Protein AF-A0A5J4PE99-F1 (afdb_monomer_lite)

Radius of gyration: 14.88 Å; chains: 1; bounding box: 35×24×31 Å

Sequence (42 aa):
GLEAYGLEIVENINIEITPNSYNERYLKTKKERMGHTLSLRK

Structure (mmCIF, N/CA/C/O backbone):
data_AF-A0A5J4PE99-F1
#
_entry.id   AF-A0A5J4PE99-F1
#
loop_
_atom_site.group_PDB
_atom_site.id
_atom_site.type_symbol
_atom_site.label_atom_id
_atom_site.label_alt_id
_atom_site.label_comp_id
_atom_site.label_asym_id
_atom_site.label_entity_id
_atom_site.label_seq_id
_atom_site.pdbx_PDB_ins_code
_atom_site.Cartn_x
_atom_site.Cartn_y
_atom_site.Cartn_z
_atom_site.occupancy
_atom_site.B_iso_or_equiv
_atom_site.auth_seq_id
_atom_site.auth_comp_id
_atom_site.auth_asym_id
_atom_site.auth_atom_id
_atom_site.pd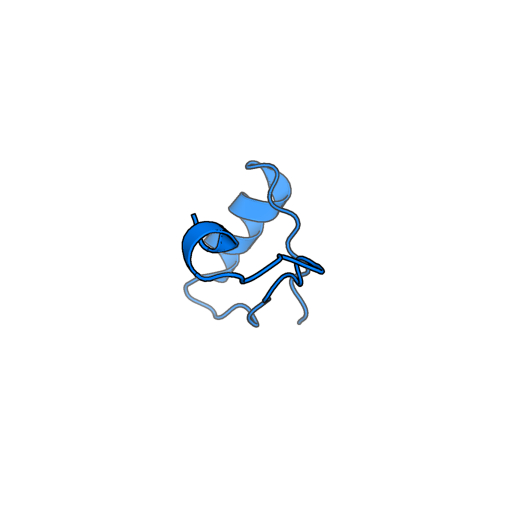bx_PDB_model_num
ATOM 1 N N . GLY A 1 1 ? -15.442 12.344 10.600 1.00 81.31 1 GLY A N 1
ATOM 2 C CA . GLY A 1 1 ? -14.968 11.157 9.854 1.00 81.31 1 GLY A CA 1
ATOM 3 C C . GLY A 1 1 ? -15.977 10.035 10.005 1.00 81.31 1 GLY A C 1
ATOM 4 O O . GLY A 1 1 ? -17.111 10.334 10.356 1.00 81.31 1 GLY A O 1
ATOM 5 N N . LEU A 1 2 ? -15.586 8.778 9.777 1.00 87.81 2 LEU A N 1
ATOM 6 C CA . LEU A 1 2 ? -16.432 7.579 9.960 1.00 87.81 2 LEU A CA 1
ATOM 7 C C . LEU A 1 2 ? -17.121 7.507 11.342 1.00 87.81 2 LEU A C 1
ATOM 9 O O . LEU A 1 2 ? -18.247 7.032 11.438 1.00 87.81 2 LEU A O 1
ATOM 13 N N . GLU A 1 3 ? -16.514 8.107 12.366 1.00 89.19 3 GLU A N 1
ATOM 14 C CA . GLU A 1 3 ? -17.064 8.249 13.724 1.00 89.19 3 GLU A CA 1
ATOM 15 C C . GLU A 1 3 ? -18.446 8.927 13.772 1.00 89.19 3 GLU A C 1
ATOM 17 O O . GLU A 1 3 ? -19.286 8.559 14.586 1.00 89.19 3 GLU A O 1
ATOM 22 N N . ALA A 1 4 ? -18.736 9.871 12.865 1.00 90.94 4 ALA A N 1
ATOM 23 C CA . ALA A 1 4 ? -20.042 10.544 12.800 1.00 90.94 4 ALA A CA 1
ATOM 24 C C . ALA A 1 4 ? -21.175 9.614 12.320 1.00 90.94 4 ALA A C 1
ATOM 26 O O . ALA A 1 4 ? -22.349 9.934 12.488 1.00 90.94 4 ALA A O 1
ATOM 27 N N . TYR A 1 5 ? -20.817 8.465 11.741 1.00 93.31 5 TYR A N 1
ATOM 28 C CA . TYR A 1 5 ? -21.728 7.385 11.363 1.00 93.31 5 TYR A CA 1
ATOM 29 C C . TYR A 1 5 ? -21.742 6.246 12.398 1.00 93.31 5 TYR A C 1
ATOM 31 O O . TYR A 1 5 ? -22.315 5.193 12.132 1.00 93.31 5 TYR A O 1
ATOM 39 N N . GLY A 1 6 ? -21.100 6.428 13.560 1.00 93.88 6 GLY A N 1
ATOM 40 C CA . GLY A 1 6 ? -20.986 5.395 14.593 1.00 93.88 6 GLY A CA 1
ATOM 41 C C . GLY A 1 6 ? -20.029 4.254 14.233 1.00 93.88 6 GLY A C 1
ATOM 42 O O . GLY A 1 6 ? -20.139 3.172 14.800 1.00 93.88 6 GLY A O 1
ATOM 43 N N . LEU A 1 7 ? -19.116 4.472 13.279 1.00 91.88 7 LEU A N 1
ATOM 44 C CA . LEU A 1 7 ? -18.123 3.482 12.861 1.00 91.88 7 LEU A CA 1
ATOM 45 C C . LEU A 1 7 ? -16.759 3.791 13.495 1.00 91.88 7 LEU A C 1
ATOM 47 O O . LEU A 1 7 ? -16.216 4.880 13.303 1.00 91.88 7 LEU A O 1
ATOM 51 N N . GLU A 1 8 ? -16.205 2.812 14.212 1.00 92.44 8 GLU A N 1
ATOM 52 C CA . GLU A 1 8 ? -14.879 2.858 14.840 1.00 92.44 8 GLU A CA 1
ATOM 53 C C . GLU A 1 8 ? -13.850 2.083 14.000 1.00 92.44 8 GLU A C 1
ATOM 55 O O . GLU A 1 8 ? -14.137 1.003 13.476 1.00 92.44 8 GLU A O 1
ATOM 60 N N . ILE A 1 9 ? -12.638 2.630 13.861 1.00 90.25 9 ILE A N 1
ATOM 61 C CA . ILE A 1 9 ? -11.528 1.944 13.191 1.00 90.25 9 ILE A CA 1
ATOM 62 C C . ILE A 1 9 ? -10.855 1.021 14.206 1.00 90.25 9 ILE A C 1
ATOM 64 O O . ILE A 1 9 ? -10.115 1.485 15.067 1.00 90.25 9 ILE A O 1
ATOM 68 N N . VAL A 1 10 ? -11.086 -0.284 14.075 1.00 94.12 10 VAL A N 1
ATOM 69 C CA . VAL A 1 10 ? -10.500 -1.293 14.973 1.00 94.12 10 VAL A CA 1
ATOM 70 C C . VAL A 1 10 ? -9.056 -1.652 14.611 1.00 94.12 10 VAL A C 1
ATOM 72 O O . VAL A 1 10 ? -8.252 -1.941 15.490 1.00 94.12 10 VAL A O 1
ATOM 75 N N . GLU A 1 11 ? -8.700 -1.606 13.325 1.00 92.62 11 GLU A N 1
ATOM 76 C CA . GLU A 1 11 ? -7.346 -1.884 12.843 1.00 92.62 11 GLU A CA 1
ATOM 77 C C . GLU A 1 11 ? -7.110 -1.315 11.436 1.00 92.62 11 GLU A C 1
ATOM 79 O O . GLU A 1 11 ? -8.050 -0.951 10.724 1.00 92.62 11 GLU A O 1
ATOM 84 N N . ASN A 1 12 ? -5.842 -1.253 11.019 1.00 87.31 12 ASN A N 1
ATOM 85 C CA . ASN A 1 12 ? -5.454 -0.888 9.660 1.00 87.31 12 ASN A CA 1
ATOM 86 C C . ASN A 1 12 ? -4.632 -2.023 9.036 1.00 87.31 12 ASN A C 1
ATOM 88 O O . ASN A 1 12 ? -3.468 -2.227 9.385 1.00 87.31 12 ASN A O 1
ATOM 92 N N . ILE A 1 13 ? -5.259 -2.762 8.121 1.00 88.56 13 ILE A N 1
ATOM 93 C CA . ILE A 1 13 ? -4.620 -3.847 7.378 1.00 88.56 13 ILE A CA 1
ATOM 94 C C . ILE A 1 13 ? -4.090 -3.286 6.059 1.00 88.56 13 ILE A C 1
ATOM 96 O O . ILE A 1 13 ? -4.849 -2.796 5.221 1.00 88.56 13 ILE A O 1
ATOM 100 N N . ASN A 1 14 ? -2.779 -3.405 5.848 1.00 84.50 14 ASN A N 1
ATOM 1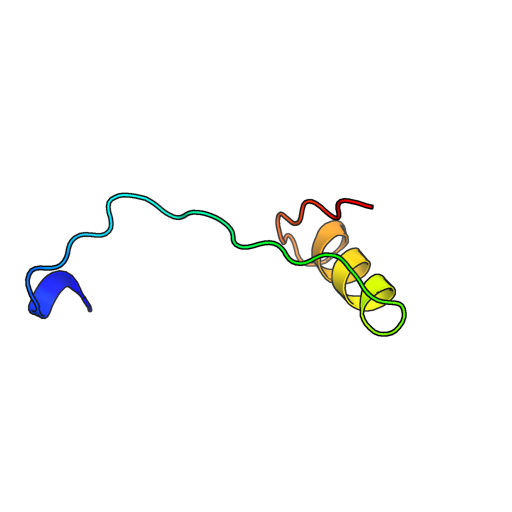01 C CA . ASN A 1 14 ? -2.163 -3.034 4.579 1.00 84.50 14 ASN A CA 1
ATOM 102 C C . ASN A 1 14 ? -2.643 -3.967 3.462 1.00 84.50 14 ASN A C 1
ATOM 104 O O . ASN A 1 14 ? -2.497 -5.187 3.547 1.00 84.50 14 ASN A O 1
ATOM 108 N N . ILE A 1 15 ? -3.160 -3.384 2.384 1.00 82.69 15 ILE A N 1
ATOM 109 C CA . ILE A 1 15 ? -3.534 -4.115 1.173 1.00 82.69 15 ILE A CA 1
ATOM 110 C C . ILE A 1 15 ? -2.367 -4.027 0.188 1.00 82.69 15 ILE A C 1
ATOM 112 O O . ILE A 1 15 ? -2.049 -2.955 -0.32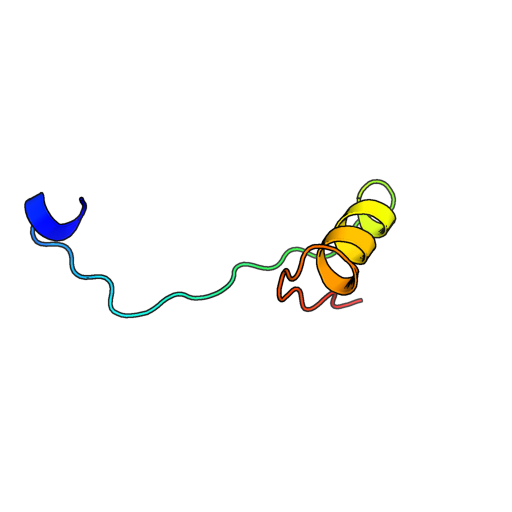8 1.00 82.69 15 ILE A O 1
ATOM 116 N N . GLU A 1 16 ? -1.725 -5.163 -0.070 1.00 83.31 16 GLU A N 1
ATOM 117 C CA . GLU A 1 16 ? -0.596 -5.277 -0.994 1.00 83.31 16 GLU A CA 1
ATOM 118 C C . GLU A 1 16 ? -1.024 -5.966 -2.290 1.00 83.31 16 GLU A C 1
ATOM 120 O O . GLU A 1 16 ? -1.815 -6.908 -2.279 1.00 83.31 16 GLU A O 1
ATOM 125 N N . ILE A 1 17 ? -0.465 -5.513 -3.412 1.00 82.88 17 ILE A N 1
ATOM 126 C CA . ILE A 1 17 ? -0.661 -6.126 -4.728 1.00 82.88 17 ILE A CA 1
ATOM 127 C C . ILE A 1 17 ? 0.657 -6.701 -5.240 1.00 82.88 17 ILE A C 1
ATOM 129 O O . ILE A 1 17 ? 1.725 -6.135 -4.991 1.00 82.88 17 ILE A O 1
ATOM 133 N N . THR A 1 18 ? 0.582 -7.798 -5.993 1.00 87.88 18 THR A N 1
ATOM 134 C CA . THR A 1 18 ? 1.754 -8.344 -6.683 1.00 87.88 18 THR A CA 1
ATOM 135 C C . THR A 1 18 ? 2.240 -7.342 -7.736 1.00 87.88 18 THR A C 1
ATOM 137 O O . THR A 1 18 ? 1.426 -6.850 -8.529 1.00 87.88 18 THR A O 1
ATOM 140 N N . PRO A 1 19 ? 3.544 -7.013 -7.768 1.00 89.50 19 PRO A N 1
ATOM 141 C CA . PRO A 1 19 ? 4.103 -6.172 -8.817 1.00 89.50 19 PRO A CA 1
ATOM 142 C C . PRO A 1 19 ? 3.890 -6.778 -10.207 1.00 89.50 19 PRO A C 1
ATOM 144 O O . PRO A 1 19 ? 3.961 -7.990 -10.395 1.00 89.50 19 PRO A O 1
ATOM 147 N N . ASN A 1 20 ? 3.679 -5.918 -11.197 1.00 89.62 20 ASN A N 1
ATOM 148 C CA . ASN A 1 20 ? 3.735 -6.266 -12.610 1.00 89.62 20 ASN A CA 1
ATOM 149 C C . ASN A 1 20 ? 4.926 -5.563 -13.278 1.00 89.62 20 ASN A C 1
ATOM 151 O O . ASN A 1 20 ? 5.541 -4.658 -12.708 1.00 89.62 20 ASN A O 1
ATOM 155 N N . SER A 1 21 ? 5.234 -5.956 -14.513 1.00 91.25 21 SER A N 1
ATOM 156 C CA . SER A 1 2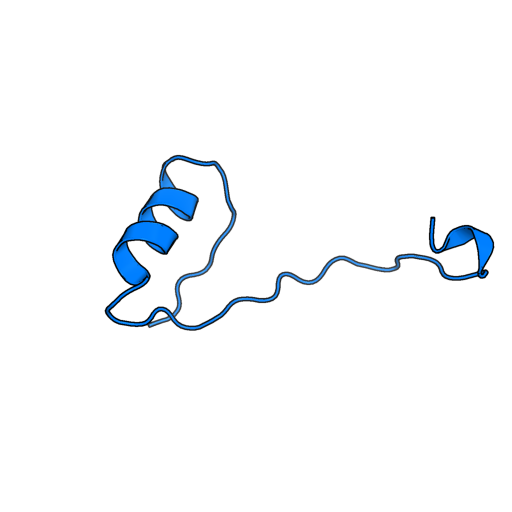1 ? 6.387 -5.441 -15.265 1.00 91.25 21 SER A CA 1
ATOM 157 C C . SER A 1 21 ? 6.395 -3.917 -15.434 1.00 91.25 21 SER A C 1
ATOM 159 O O . SER A 1 21 ? 7.461 -3.315 -15.541 1.00 91.25 21 SER A O 1
ATOM 161 N N . TYR A 1 22 ? 5.228 -3.270 -15.431 1.00 92.88 22 TYR A N 1
ATOM 162 C CA . TYR A 1 22 ? 5.113 -1.823 -15.601 1.00 92.88 22 TYR A CA 1
ATOM 163 C C . TYR A 1 22 ? 5.323 -1.054 -14.291 1.00 92.88 22 TYR A C 1
ATOM 165 O O . TYR A 1 22 ? 5.848 0.061 -14.311 1.00 92.88 22 TYR A O 1
ATOM 173 N N . ASN A 1 23 ? 4.918 -1.619 -13.150 1.00 92.00 23 ASN A N 1
ATOM 174 C CA . ASN A 1 23 ? 4.909 -0.912 -11.866 1.00 92.00 23 ASN A CA 1
ATOM 175 C C . ASN A 1 23 ? 6.018 -1.346 -10.890 1.00 92.00 23 ASN A C 1
ATOM 177 O O . ASN A 1 23 ? 6.224 -0.661 -9.886 1.00 92.00 23 ASN A O 1
ATOM 181 N N . GLU A 1 24 ? 6.784 -2.396 -11.194 1.00 90.25 24 GLU A N 1
ATOM 182 C CA . GLU A 1 24 ? 7.851 -2.923 -10.331 1.00 90.25 24 GLU A CA 1
ATOM 183 C C . GLU A 1 24 ? 8.851 -1.840 -9.891 1.00 90.25 24 GLU A C 1
ATOM 185 O O . GLU A 1 24 ? 9.109 -1.653 -8.698 1.00 90.25 24 GLU A O 1
ATOM 190 N N . ARG A 1 25 ? 9.365 -1.050 -10.843 1.00 90.44 25 ARG A N 1
ATOM 191 C CA . ARG A 1 25 ? 10.336 0.022 -10.558 1.00 90.44 25 ARG A CA 1
ATOM 192 C C . ARG A 1 25 ? 9.760 1.104 -9.641 1.00 90.44 25 ARG A C 1
ATOM 194 O O . ARG A 1 25 ? 10.463 1.631 -8.772 1.00 90.44 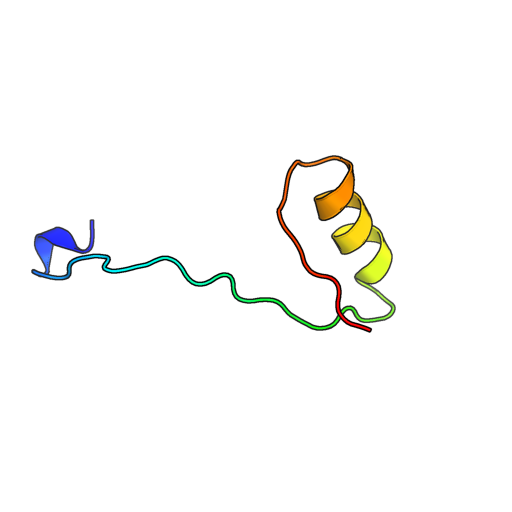25 ARG A O 1
ATOM 201 N N . TYR A 1 26 ? 8.490 1.446 -9.840 1.00 91.88 26 TYR A N 1
ATOM 202 C CA . TYR A 1 26 ? 7.803 2.440 -9.024 1.00 91.88 26 TYR A CA 1
ATOM 203 C C . TYR A 1 26 ? 7.583 1.921 -7.600 1.00 91.88 26 TYR A C 1
ATOM 205 O O . TYR A 1 26 ? 7.930 2.609 -6.640 1.00 91.88 26 TYR A O 1
ATOM 213 N N . LEU A 1 27 ? 7.090 0.688 -7.459 1.00 90.56 27 LEU A N 1
ATOM 214 C CA . LEU A 1 27 ? 6.852 0.053 -6.161 1.00 90.56 27 LEU A CA 1
ATOM 215 C C . LEU A 1 27 ? 8.151 -0.121 -5.361 1.00 90.56 27 LEU A C 1
ATOM 217 O O . LEU A 1 27 ? 8.175 0.159 -4.161 1.00 90.56 27 LEU A O 1
ATOM 221 N N . LYS A 1 28 ? 9.259 -0.471 -6.028 1.00 89.06 28 LYS A N 1
ATOM 222 C CA . LYS A 1 28 ? 10.593 -0.507 -5.413 1.00 89.06 28 LYS A CA 1
ATOM 223 C C . LYS A 1 28 ? 11.018 0.864 -4.882 1.00 89.06 28 LYS A C 1
ATOM 225 O O . LYS A 1 28 ? 11.437 0.982 -3.736 1.00 89.06 28 LYS A O 1
ATOM 230 N N . THR A 1 29 ? 10.843 1.915 -5.685 1.00 91.62 29 THR A N 1
ATOM 231 C CA . THR A 1 29 ? 11.168 3.291 -5.273 1.00 91.62 29 THR A CA 1
ATOM 232 C C . THR A 1 29 ? 10.316 3.734 -4.086 1.00 91.62 29 THR A C 1
ATOM 234 O O . THR A 1 29 ? 10.840 4.326 -3.141 1.00 91.62 29 THR A O 1
ATOM 237 N N . LYS A 1 30 ? 9.016 3.412 -4.101 1.00 89.31 30 LYS A N 1
ATOM 238 C CA . LYS A 1 30 ? 8.116 3.709 -2.984 1.00 89.31 30 LYS A CA 1
ATOM 239 C C . LYS A 1 30 ? 8.586 3.066 -1.684 1.00 89.31 30 LYS A C 1
ATOM 241 O O . LYS A 1 30 ? 8.590 3.736 -0.652 1.00 89.31 30 LYS A O 1
ATOM 246 N N . LYS A 1 31 ? 9.026 1.809 -1.753 1.00 88.06 31 LYS A N 1
ATOM 247 C CA . LYS A 1 31 ? 9.561 1.081 -0.603 1.00 88.06 31 LYS A CA 1
ATOM 248 C C . LYS A 1 31 ? 10.870 1.679 -0.087 1.00 88.06 31 LYS A C 1
ATOM 250 O O . LYS A 1 31 ? 11.000 1.962 1.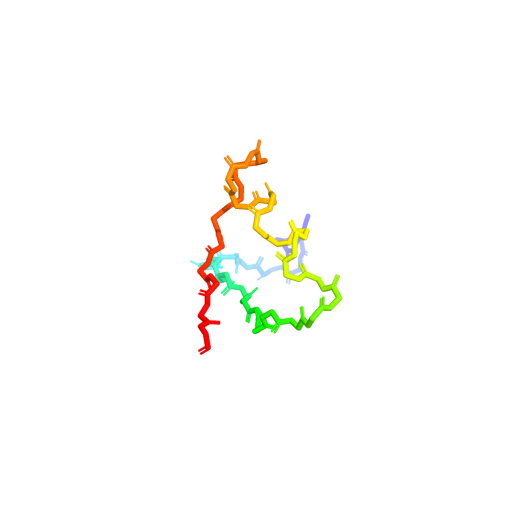096 1.00 88.06 31 LYS A O 1
ATOM 255 N N . GLU A 1 32 ? 11.843 1.864 -0.972 1.00 90.12 32 GLU A N 1
ATOM 256 C CA . GLU A 1 32 ? 13.223 2.174 -0.575 1.00 90.12 32 GLU A CA 1
ATOM 257 C C . GLU A 1 32 ? 13.450 3.657 -0.268 1.00 90.12 32 GLU A C 1
ATOM 259 O O . GLU A 1 32 ? 14.298 3.990 0.554 1.00 90.12 32 GLU A O 1
ATOM 264 N N . ARG A 1 33 ? 12.726 4.562 -0.942 1.00 91.75 33 ARG A N 1
ATOM 265 C CA . ARG A 1 33 ? 13.041 6.003 -0.926 1.00 91.75 33 ARG A CA 1
ATOM 266 C C . ARG A 1 33 ? 11.940 6.889 -0.360 1.00 91.75 33 ARG A C 1
ATOM 268 O O . ARG A 1 33 ? 12.233 8.011 0.030 1.00 91.75 33 ARG A O 1
ATOM 275 N N . MET A 1 34 ? 10.693 6.421 -0.339 1.00 90.88 34 MET A N 1
ATOM 276 C CA . MET A 1 34 ? 9.534 7.222 0.087 1.00 90.88 34 MET A CA 1
ATOM 277 C C . MET A 1 34 ? 8.965 6.787 1.445 1.00 90.88 34 MET A C 1
ATOM 279 O O . MET A 1 34 ? 7.930 7.297 1.858 1.00 90.88 34 MET A O 1
ATOM 283 N N . GLY A 1 35 ? 9.622 5.849 2.136 1.00 84.44 35 GLY A N 1
ATOM 284 C CA . GLY A 1 35 ? 9.211 5.404 3.470 1.00 84.44 35 GLY A CA 1
ATOM 285 C C . GLY A 1 35 ? 7.915 4.591 3.491 1.00 84.44 35 GLY A C 1
ATOM 286 O O . GLY A 1 35 ? 7.299 4.470 4.546 1.00 84.44 35 GLY A O 1
ATOM 287 N N . HIS A 1 36 ? 7.478 4.039 2.352 1.00 87.50 36 HIS A N 1
ATOM 288 C CA . HIS A 1 36 ? 6.311 3.161 2.331 1.00 87.50 36 HIS A CA 1
ATOM 289 C C . HIS A 1 36 ? 6.685 1.740 2.759 1.00 87.50 36 HIS A C 1
ATOM 291 O O . HIS A 1 36 ? 7.565 1.106 2.174 1.00 87.50 36 HIS A O 1
ATOM 297 N N . THR A 1 37 ? 5.942 1.192 3.716 1.00 81.88 37 THR A N 1
ATOM 298 C CA . THR A 1 37 ? 6.038 -0.219 4.094 1.00 81.88 37 THR A CA 1
ATOM 299 C C . THR A 1 37 ? 5.313 -1.071 3.052 1.00 81.88 37 THR A C 1
ATOM 301 O O . THR A 1 37 ? 4.095 -1.200 3.089 1.00 81.88 37 THR A O 1
ATOM 304 N N . LEU A 1 38 ? 6.062 -1.609 2.083 1.00 83.81 38 LEU A N 1
ATOM 305 C CA . LEU A 1 38 ? 5.551 -2.518 1.050 1.00 83.81 38 LEU A CA 1
ATOM 306 C C . LEU A 1 38 ? 6.280 -3.868 1.107 1.00 83.81 38 LEU A C 1
ATOM 308 O O . LEU A 1 38 ? 7.510 -3.940 0.950 1.00 83.81 38 LEU A O 1
ATOM 312 N N . SER A 1 39 ? 5.529 -4.956 1.242 1.00 80.31 39 SER A N 1
ATOM 313 C CA . SER A 1 39 ? 6.035 -6.319 1.066 1.00 80.31 39 SER A CA 1
ATOM 314 C C . SER A 1 39 ? 5.811 -6.745 -0.383 1.00 80.31 39 SER A C 1
ATOM 316 O O . SER A 1 39 ? 4.783 -7.293 -0.761 1.00 80.31 39 SER A O 1
ATOM 318 N N . LEU A 1 40 ? 6.802 -6.462 -1.231 1.00 76.19 40 LEU A N 1
ATOM 319 C CA . LEU A 1 40 ? 6.821 -6.927 -2.618 1.00 76.19 40 LEU A CA 1
ATOM 320 C C . LEU A 1 40 ? 7.035 -8.448 -2.616 1.00 76.19 40 LEU A C 1
ATOM 322 O O . LEU A 1 40 ? 8.175 -8.915 -2.578 1.00 76.19 40 LEU A O 1
ATOM 326 N N . ARG A 1 41 ? 5.945 -9.219 -2.571 1.00 64.12 41 ARG A N 1
ATOM 327 C CA . ARG A 1 41 ? 5.985 -10.675 -2.757 1.00 64.12 41 ARG A CA 1
ATOM 328 C C . ARG A 1 41 ? 6.188 -10.962 -4.244 1.00 64.12 41 ARG A C 1
ATOM 330 O O . ARG A 1 41 ? 5.604 -10.273 -5.080 1.00 64.12 41 ARG A O 1
ATOM 337 N N . LYS A 1 42 ? 7.073 -11.914 -4.541 1.00 54.78 42 LYS A N 1
ATOM 338 C CA . LYS A 1 42 ? 7.309 -12.410 -5.900 1.00 54.78 42 LYS A CA 1
ATOM 339 C C . LYS A 1 42 ? 6.187 -13.339 -6.332 1.00 54.78 42 LYS A C 1
ATOM 341 O O . LYS A 1 42 ? 5.699 -14.082 -5.452 1.00 54.78 42 LYS A O 1
#

Organism: NCBI:txid433724

pLDDT: mean 87.07, std 7.47, range [54.78, 94.12]

Foldseek 3Di:
DCVVVVDDDPDDDDDADADDPVCPVVVVCCVPPVVDDYDRDD

Secondary structure (DSSP, 8-state):
-GGGGT--------------TTTHHHHHHHHHHS--------